Protein AF-A0A934DL96-F1 (afdb_monomer_lite)

Foldseek 3Di:
DDDDPPDPPCQPAWDWDWFDAPPADIDIDTWTWDDWDWDADPVQRKIKIKTWTAHPLGKIKIKMWIDHDPDIHIWIWIWDDPDQWIWIDGNHDIDIDGPVVVVVVVVVVVVVVVVVVVVVVVVVPDPPPDDD

Radius of gyration: 19.33 Å; chains: 1; bounding box: 68×36×45 Å

pLDDT: mean 84.77, std 19.06, range [35.88, 98.38]

Structure (mmCIF, N/CA/C/O backbone):
data_AF-A0A934DL96-F1
#
_entry.id   AF-A0A934DL96-F1
#
loop_
_atom_site.group_PDB
_atom_site.id
_atom_site.type_symbol
_atom_site.label_atom_id
_atom_site.label_alt_id
_atom_site.label_comp_id
_atom_site.label_asym_id
_atom_site.label_entity_id
_atom_site.label_seq_id
_atom_site.pdbx_PDB_ins_code
_atom_site.Cartn_x
_atom_site.Cartn_y
_atom_site.Cartn_z
_atom_site.occupancy
_atom_site.B_iso_or_equiv
_atom_site.auth_seq_id
_atom_site.auth_comp_id
_atom_site.auth_asym_id
_atom_site.auth_atom_id
_atom_site.pdbx_PDB_model_num
ATOM 1 N N . MET A 1 1 ? 8.545 20.891 -26.511 1.00 37.28 1 MET A N 1
ATOM 2 C CA . MET A 1 1 ? 7.092 21.049 -26.281 1.00 37.28 1 MET A CA 1
ATOM 3 C C . MET A 1 1 ? 6.848 20.861 -24.795 1.00 37.28 1 MET A C 1
ATOM 5 O O . MET A 1 1 ? 6.933 19.737 -24.323 1.00 37.28 1 MET A O 1
ATOM 9 N N . ASN A 1 2 ? 6.640 21.953 -24.059 1.00 35.88 2 ASN A N 1
ATOM 10 C CA . ASN A 1 2 ? 6.380 21.912 -22.620 1.00 35.88 2 ASN A CA 1
ATOM 11 C C . ASN A 1 2 ? 4.932 21.478 -22.387 1.00 35.88 2 ASN A C 1
ATOM 13 O O . ASN A 1 2 ? 4.012 22.205 -22.759 1.00 35.88 2 ASN A O 1
ATOM 17 N N . ARG A 1 3 ? 4.729 20.303 -21.785 1.00 41.69 3 ARG A N 1
ATOM 18 C CA . ARG A 1 3 ? 3.453 19.958 -21.157 1.00 41.69 3 ARG A CA 1
ATOM 19 C C . ARG A 1 3 ? 3.555 20.353 -19.691 1.00 41.69 3 ARG A C 1
ATOM 21 O O . ARG A 1 3 ? 4.280 19.731 -18.927 1.00 41.69 3 ARG A O 1
ATOM 28 N N . THR A 1 4 ? 2.867 21.428 -19.341 1.00 41.84 4 THR A N 1
ATOM 29 C CA . THR A 1 4 ? 2.544 21.803 -17.964 1.00 41.84 4 THR A CA 1
ATOM 30 C C . THR A 1 4 ? 1.864 20.610 -17.274 1.00 41.84 4 THR A C 1
ATOM 32 O O . THR A 1 4 ? 1.018 19.979 -17.918 1.00 41.84 4 THR A O 1
ATOM 35 N N . PRO A 1 5 ? 2.194 20.268 -16.014 1.00 47.09 5 PRO A N 1
ATOM 36 C CA . PRO A 1 5 ? 1.468 19.230 -15.291 1.00 47.09 5 PRO A CA 1
ATOM 37 C C . PRO A 1 5 ? -0.007 19.634 -15.183 1.00 47.09 5 PRO A C 1
ATOM 39 O O . PRO A 1 5 ? -0.344 20.748 -14.782 1.00 47.09 5 PRO A O 1
ATOM 42 N N . GLN A 1 6 ? -0.887 18.747 -15.645 1.00 49.16 6 GLN A N 1
ATOM 43 C CA . GLN A 1 6 ? -2.331 18.930 -15.579 1.00 49.16 6 GLN A CA 1
ATOM 44 C C . GLN A 1 6 ? -2.767 18.872 -14.110 1.00 49.16 6 GLN A C 1
ATOM 46 O O . GLN A 1 6 ? -2.509 17.873 -13.452 1.00 49.16 6 GLN A O 1
ATOM 51 N N . ASN A 1 7 ? -3.400 19.952 -13.634 1.00 40.81 7 ASN A N 1
ATOM 52 C CA . ASN A 1 7 ? -4.176 20.086 -12.391 1.00 40.81 7 ASN A CA 1
ATOM 53 C C . ASN A 1 7 ? -4.262 18.817 -11.515 1.00 40.81 7 ASN A C 1
ATOM 55 O O . ASN A 1 7 ? -5.157 17.989 -11.697 1.00 40.81 7 ASN A O 1
ATOM 59 N N . MET A 1 8 ? -3.365 18.718 -10.531 1.00 47.22 8 MET A N 1
ATOM 60 C CA . MET A 1 8 ? -3.338 17.698 -9.473 1.00 47.22 8 MET A CA 1
ATOM 61 C C . MET A 1 8 ? -4.272 18.070 -8.306 1.00 47.22 8 MET A C 1
ATOM 63 O O . MET A 1 8 ? -3.861 18.076 -7.158 1.00 47.22 8 MET A O 1
ATOM 67 N N . ASP A 1 9 ? -5.531 18.400 -8.601 1.00 46.50 9 ASP A N 1
ATOM 68 C CA . ASP A 1 9 ? -6.562 18.693 -7.586 1.00 46.50 9 ASP A CA 1
ATOM 69 C C . ASP A 1 9 ? -7.881 17.995 -7.939 1.00 46.50 9 ASP A C 1
ATOM 71 O O . ASP A 1 9 ? -8.977 18.556 -7.921 1.00 46.50 9 ASP A O 1
ATOM 75 N N . GLN A 1 10 ? -7.787 16.723 -8.316 1.00 55.16 10 GLN A N 1
ATOM 76 C CA . GLN A 1 10 ? -8.961 15.881 -8.506 1.00 55.16 10 GLN A CA 1
ATOM 77 C C . GLN A 1 10 ? -9.180 15.013 -7.272 1.00 55.16 10 GLN A C 1
ATOM 79 O O . GLN A 1 10 ? -9.128 13.783 -7.338 1.00 55.16 10 GLN A O 1
ATOM 84 N N . ASN A 1 11 ? -9.506 15.668 -6.153 1.00 58.09 11 ASN A N 1
ATOM 85 C CA . ASN A 1 11 ? -10.218 15.030 -5.049 1.00 58.09 11 ASN A CA 1
ATOM 86 C C . ASN A 1 11 ? -11.663 14.738 -5.500 1.00 58.09 11 ASN A C 1
ATOM 88 O O . ASN A 1 11 ? -12.637 15.367 -5.091 1.00 58.09 11 ASN A O 1
ATOM 92 N N . ILE A 1 12 ? -11.781 13.841 -6.478 1.00 71.75 12 ILE A N 1
ATOM 93 C CA . ILE A 1 12 ? -13.043 13.277 -6.936 1.00 71.75 12 ILE A CA 1
ATOM 94 C C . ILE A 1 12 ? -13.532 12.420 -5.777 1.00 71.75 12 ILE A C 1
ATOM 96 O O . ILE A 1 12 ? -12.784 11.561 -5.310 1.00 71.75 12 ILE A O 1
ATOM 100 N N . GLY A 1 13 ? -14.764 12.670 -5.331 1.00 84.38 13 GLY A N 1
ATOM 101 C CA . GLY A 1 13 ? -15.391 11.941 -4.233 1.00 84.38 13 GLY A CA 1
ATOM 102 C C . GLY A 1 13 ? -15.396 10.414 -4.414 1.00 84.38 13 GLY A C 1
ATOM 103 O O . GLY A 1 13 ? -14.932 9.894 -5.435 1.00 84.38 13 GLY A O 1
ATOM 104 N N . PRO A 1 14 ? -15.939 9.681 -3.429 1.00 93.75 14 PRO A N 1
ATOM 105 C CA . PRO A 1 14 ? -15.816 8.231 -3.370 1.00 93.75 14 PRO A CA 1
ATOM 106 C C . PRO A 1 14 ? -16.248 7.558 -4.674 1.00 93.75 14 PRO A C 1
ATOM 108 O O . PRO A 1 14 ? -17.341 7.812 -5.185 1.00 93.75 14 PRO A O 1
ATOM 111 N N . ARG A 1 15 ? -15.394 6.688 -5.211 1.00 95.69 15 ARG A N 1
ATOM 112 C CA . ARG A 1 15 ? -15.668 5.934 -6.438 1.00 95.69 15 ARG A CA 1
ATOM 113 C C . ARG A 1 15 ? -15.166 4.497 -6.328 1.00 95.69 15 ARG A C 1
ATOM 115 O O . ARG A 1 15 ? -14.238 4.257 -5.556 1.00 95.69 15 ARG A O 1
ATOM 122 N N . PRO A 1 16 ? -15.723 3.554 -7.106 1.00 97.06 16 PRO A N 1
ATOM 123 C CA . PRO A 1 16 ? -15.150 2.222 -7.230 1.00 97.06 16 PRO A CA 1
ATOM 124 C C . PRO A 1 16 ? -13.723 2.310 -7.776 1.00 97.06 16 PRO A C 1
ATOM 126 O O . PRO A 1 16 ? -13.474 2.973 -8.787 1.00 97.06 16 PRO A O 1
ATOM 129 N N . ILE A 1 17 ? -12.790 1.642 -7.110 1.00 95.88 17 ILE A N 1
ATOM 130 C CA . ILE A 1 17 ? -11.400 1.513 -7.525 1.00 95.88 17 ILE A CA 1
ATOM 131 C C . ILE A 1 17 ? -11.009 0.038 -7.512 1.00 95.88 17 ILE A C 1
ATOM 133 O O . ILE A 1 17 ? -11.513 -0.750 -6.713 1.00 95.88 17 ILE A O 1
ATOM 137 N N . SER A 1 18 ? -10.105 -0.322 -8.417 1.00 96.94 18 SER A N 1
ATOM 138 C CA . SER A 1 18 ? -9.470 -1.634 -8.461 1.00 96.94 18 SER A CA 1
ATOM 139 C C . SER A 1 18 ? -7.966 -1.426 -8.553 1.00 96.94 18 SER A C 1
ATOM 141 O O . SER A 1 18 ? -7.482 -0.791 -9.494 1.00 96.94 18 SER A O 1
ATOM 143 N N . LEU A 1 19 ? -7.240 -1.922 -7.556 1.00 97.56 19 LEU A N 1
ATOM 144 C CA . LEU A 1 19 ? -5.786 -1.923 -7.529 1.00 97.56 19 LEU A CA 1
ATOM 145 C C . LEU A 1 19 ? -5.289 -3.253 -8.105 1.00 97.56 19 LEU A C 1
ATOM 147 O O . LEU A 1 19 ? -5.587 -4.307 -7.536 1.00 97.56 19 LEU A O 1
ATOM 151 N N . PRO A 1 20 ? -4.557 -3.235 -9.232 1.00 97.19 20 PRO A N 1
ATOM 152 C CA . PRO A 1 20 ? -3.958 -4.444 -9.769 1.00 97.19 20 PRO A CA 1
ATOM 153 C C . PRO A 1 20 ? -2.852 -4.946 -8.839 1.00 97.19 20 PRO A C 1
ATOM 155 O O . PRO A 1 20 ? -2.123 -4.157 -8.239 1.00 97.19 20 PRO A O 1
ATOM 158 N N . ASN A 1 21 ? -2.706 -6.262 -8.776 1.00 97.75 21 ASN A N 1
ATOM 159 C CA . ASN A 1 21 ? -1.783 -6.932 -7.879 1.00 97.75 21 ASN A CA 1
ATOM 160 C C . ASN A 1 21 ? -1.210 -8.162 -8.579 1.00 97.75 21 ASN A C 1
ATOM 162 O O . ASN A 1 21 ? -1.962 -8.963 -9.126 1.00 97.75 21 ASN A O 1
ATOM 166 N N . ASP A 1 22 ? 0.111 -8.290 -8.596 1.00 97.88 22 ASP A N 1
ATOM 167 C CA . ASP A 1 22 ? 0.800 -9.426 -9.211 1.00 97.88 22 ASP A CA 1
ATOM 168 C C . ASP A 1 22 ? 1.094 -10.546 -8.186 1.00 97.88 22 ASP A C 1
ATOM 170 O O . ASP A 1 22 ? 1.528 -11.630 -8.567 1.00 97.88 22 ASP A O 1
ATOM 174 N N . PHE A 1 23 ? 0.824 -10.313 -6.891 1.00 95.88 23 PHE A N 1
ATOM 175 C CA . PHE A 1 23 ? 1.103 -11.242 -5.777 1.00 95.88 23 PHE A CA 1
ATOM 176 C C . PHE A 1 23 ? -0.158 -11.737 -5.053 1.00 95.88 23 PHE A C 1
ATOM 178 O O . PHE A 1 23 ? -0.087 -12.280 -3.945 1.00 95.88 23 PHE A O 1
ATOM 185 N N . GLY A 1 24 ? -1.316 -11.548 -5.674 1.00 95.69 24 GLY A N 1
ATOM 186 C CA . GLY A 1 24 ? -2.612 -11.969 -5.164 1.00 95.69 24 GLY A CA 1
ATOM 187 C C . GLY A 1 24 ? -3.744 -11.413 -5.997 1.00 95.69 24 GLY A C 1
ATOM 188 O O . GLY A 1 24 ? -3.520 -10.886 -7.089 1.00 95.69 24 GLY A O 1
ATOM 189 N N . ASP A 1 25 ? -4.957 -11.512 -5.471 1.00 97.81 25 ASP A N 1
ATOM 190 C CA . ASP A 1 25 ? -6.115 -10.943 -6.136 1.00 97.81 25 ASP A CA 1
ATOM 191 C C . ASP A 1 25 ? -6.023 -9.414 -6.201 1.00 97.81 25 ASP A C 1
ATOM 193 O O . ASP A 1 25 ? -5.395 -8.740 -5.372 1.00 97.81 25 ASP A O 1
ATOM 197 N N . ALA A 1 26 ? -6.656 -8.855 -7.233 1.00 97.56 26 ALA A N 1
ATOM 198 C CA . ALA A 1 26 ? -6.823 -7.417 -7.342 1.00 97.56 26 ALA A CA 1
ATOM 199 C C . ALA A 1 26 ? -7.706 -6.914 -6.195 1.00 97.56 26 ALA A C 1
ATOM 201 O O . ALA A 1 26 ? -8.761 -7.478 -5.903 1.00 97.56 26 ALA A O 1
ATOM 202 N N . ILE A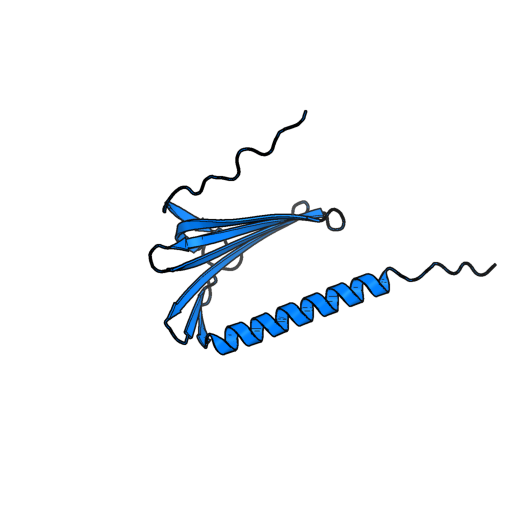 1 27 ? -7.308 -5.802 -5.589 1.00 97.62 27 ILE A N 1
ATOM 203 C CA . ILE A 1 27 ? -8.023 -5.231 -4.452 1.00 97.62 27 ILE A CA 1
ATOM 204 C C . ILE A 1 27 ? -9.072 -4.249 -4.958 1.00 97.62 27 ILE A C 1
ATOM 206 O O . ILE A 1 27 ? -8.747 -3.251 -5.603 1.00 97.62 27 ILE A O 1
ATOM 210 N N . GLY A 1 28 ? -10.340 -4.522 -4.657 1.00 96.38 28 GLY A N 1
ATOM 211 C CA . GLY A 1 28 ? -11.457 -3.627 -4.943 1.00 96.38 28 GLY A CA 1
ATOM 212 C C . GLY A 1 28 ? -11.934 -2.883 -3.696 1.00 96.38 28 GLY A C 1
ATOM 213 O O . GLY A 1 28 ? -12.137 -3.501 -2.655 1.00 96.38 28 GLY A O 1
ATOM 214 N N . LEU A 1 29 ? -12.183 -1.575 -3.807 1.00 96.00 29 LEU A N 1
ATOM 215 C CA . LEU A 1 29 ? -12.961 -0.824 -2.810 1.00 96.00 29 LEU A CA 1
ATOM 216 C C . LEU A 1 29 ? -13.707 0.348 -3.445 1.00 96.00 29 LEU A C 1
ATOM 218 O O . LEU A 1 29 ? -13.422 0.747 -4.569 1.00 96.00 29 LEU A O 1
ATOM 222 N N . THR A 1 30 ? -14.621 0.952 -2.692 1.00 97.50 30 THR A N 1
ATOM 223 C CA . THR A 1 30 ? -15.112 2.298 -2.994 1.00 97.50 30 THR A CA 1
ATOM 224 C C . THR A 1 30 ? -14.395 3.284 -2.087 1.00 97.50 30 THR A C 1
ATOM 226 O O . THR A 1 30 ? -14.468 3.162 -0.866 1.00 97.50 30 THR A O 1
ATOM 229 N N . GLY A 1 31 ? -13.693 4.257 -2.661 1.00 96.56 31 GLY A N 1
ATOM 230 C CA . GLY A 1 31 ? -12.912 5.199 -1.870 1.00 96.56 31 GLY A CA 1
ATOM 231 C C . GLY A 1 31 ? -12.521 6.460 -2.620 1.00 96.56 31 GLY A C 1
ATOM 232 O O . GLY A 1 31 ? -12.763 6.608 -3.820 1.00 96.56 31 GLY A O 1
ATOM 233 N N . THR A 1 32 ? -11.918 7.372 -1.874 1.00 97.06 32 THR A N 1
ATOM 234 C CA . THR A 1 32 ? -11.408 8.656 -2.354 1.00 97.06 32 THR A CA 1
ATOM 235 C C . THR A 1 32 ? -9.887 8.597 -2.395 1.00 97.06 32 THR A C 1
ATOM 237 O O . THR A 1 32 ? -9.276 8.027 -1.491 1.00 97.06 32 THR A O 1
ATOM 240 N N . LEU A 1 33 ? -9.268 9.161 -3.435 1.00 96.62 33 LEU A N 1
ATOM 241 C CA . LEU A 1 33 ? -7.810 9.291 -3.502 1.00 96.62 33 LEU A CA 1
ATOM 242 C C . LEU A 1 33 ? -7.351 10.292 -2.433 1.00 96.62 33 LEU A C 1
ATOM 244 O O . LEU A 1 33 ? -7.814 11.428 -2.418 1.00 96.62 33 LEU A O 1
ATOM 248 N N . VAL A 1 34 ? -6.458 9.859 -1.548 1.00 96.56 34 VAL A N 1
ATOM 249 C CA . VAL A 1 34 ? -5.912 10.665 -0.446 1.00 96.56 34 VAL A CA 1
ATOM 250 C C . VAL A 1 34 ? -4.525 11.188 -0.785 1.00 96.56 34 VAL A C 1
ATOM 252 O O . VAL A 1 34 ? -4.219 12.340 -0.496 1.00 96.56 34 VAL A O 1
ATOM 255 N N . ALA A 1 35 ? -3.694 10.345 -1.392 1.00 95.19 35 ALA A N 1
ATOM 256 C CA . ALA A 1 35 ? -2.349 10.705 -1.808 1.00 95.19 35 ALA A CA 1
ATOM 257 C C . ALA A 1 35 ? -1.976 9.958 -3.087 1.00 95.19 35 ALA A C 1
ATOM 259 O O . ALA A 1 35 ? -2.416 8.829 -3.318 1.00 95.19 35 ALA A O 1
ATOM 260 N N . GLU A 1 36 ? -1.154 10.600 -3.902 1.00 96.62 36 GLU A N 1
ATOM 261 C CA . GLU A 1 36 ? -0.492 10.007 -5.053 1.00 96.62 36 GLU A CA 1
ATOM 262 C C . GLU A 1 36 ? 0.943 10.516 -5.057 1.00 96.62 36 GLU A C 1
ATOM 264 O O . GLU A 1 36 ? 1.161 11.719 -4.903 1.00 96.62 36 GLU A O 1
ATOM 269 N N . ASP A 1 37 ? 1.897 9.607 -5.221 1.00 96.12 37 ASP A N 1
ATOM 270 C CA . ASP A 1 37 ? 3.295 9.960 -5.424 1.00 96.12 37 ASP A CA 1
ATOM 271 C C . ASP A 1 37 ? 3.836 9.277 -6.676 1.00 96.12 37 ASP A C 1
ATOM 273 O O . ASP A 1 37 ? 3.450 8.156 -7.023 1.00 96.12 37 ASP A O 1
ATOM 277 N N . ILE A 1 38 ? 4.692 9.993 -7.399 1.00 95.75 38 ILE A N 1
ATOM 278 C CA . ILE A 1 38 ? 5.322 9.502 -8.619 1.00 95.75 38 ILE A CA 1
ATOM 279 C C . ILE A 1 38 ? 6.796 9.857 -8.552 1.00 95.75 38 ILE A C 1
ATOM 281 O O . ILE A 1 38 ? 7.177 11.025 -8.646 1.00 95.75 38 ILE A O 1
ATOM 285 N N . HIS A 1 39 ? 7.627 8.828 -8.472 1.00 93.25 39 HIS A N 1
ATOM 286 C CA . HIS A 1 39 ? 9.066 8.964 -8.365 1.00 93.25 39 HIS A CA 1
ATOM 287 C C . HIS A 1 39 ? 9.763 8.286 -9.544 1.00 93.25 39 HIS A C 1
ATOM 289 O O . HIS A 1 39 ? 9.432 7.162 -9.913 1.00 93.25 39 HIS A O 1
ATOM 295 N N . PHE A 1 40 ? 10.763 8.950 -10.125 1.00 93.81 40 PHE A N 1
ATOM 296 C CA . PHE A 1 40 ? 11.630 8.357 -11.140 1.00 93.81 40 PHE A CA 1
ATOM 297 C C . PHE A 1 40 ? 13.093 8.468 -10.724 1.00 93.81 40 PHE A C 1
ATOM 299 O O . PHE A 1 40 ? 13.611 9.571 -10.543 1.00 93.81 40 PHE A O 1
ATOM 306 N N . SER A 1 41 ? 13.776 7.327 -10.652 1.00 92.50 41 SER A N 1
ATOM 307 C CA . SER A 1 41 ? 15.216 7.273 -10.426 1.00 92.50 41 SER A CA 1
ATOM 308 C C . SER A 1 41 ? 15.961 7.242 -11.756 1.00 92.50 41 SER A C 1
ATOM 310 O O . SER A 1 41 ? 15.890 6.269 -12.506 1.00 92.50 41 SER A O 1
ATOM 312 N N . THR A 1 42 ? 16.740 8.287 -12.037 1.00 89.38 42 THR A N 1
ATOM 313 C CA . THR A 1 42 ? 17.614 8.336 -13.222 1.00 89.38 42 THR A CA 1
ATOM 314 C C . THR A 1 42 ? 18.776 7.347 -13.139 1.00 89.38 42 THR A C 1
ATOM 316 O O . THR A 1 42 ? 19.291 6.937 -14.174 1.00 89.38 42 THR A O 1
ATOM 319 N N . ALA A 1 43 ? 19.175 6.944 -11.928 1.00 90.25 43 ALA A N 1
ATOM 320 C CA . ALA A 1 43 ? 20.264 5.998 -11.709 1.00 90.25 43 ALA A CA 1
ATOM 321 C C . ALA A 1 43 ? 19.861 4.555 -12.047 1.00 90.25 43 ALA A C 1
ATOM 323 O O . ALA A 1 43 ? 20.659 3.808 -12.606 1.00 90.25 43 ALA A O 1
ATOM 324 N N . THR A 1 44 ? 18.626 4.160 -11.719 1.00 87.19 44 THR A N 1
ATOM 325 C CA . THR A 1 44 ? 18.134 2.785 -11.924 1.00 87.19 44 THR A CA 1
ATOM 326 C C . THR A 1 44 ? 17.138 2.660 -13.078 1.00 87.19 44 THR A C 1
ATOM 328 O O . THR A 1 44 ? 16.788 1.548 -13.473 1.00 87.19 44 THR A O 1
ATOM 331 N N . GLY A 1 45 ? 16.653 3.784 -13.614 1.00 91.69 45 GLY A N 1
ATOM 332 C CA . GLY A 1 45 ? 15.569 3.817 -14.595 1.00 91.69 45 GLY A CA 1
ATOM 333 C C . GLY A 1 45 ? 14.214 3.388 -14.025 1.00 91.69 45 GLY A C 1
ATOM 334 O O . GLY A 1 45 ? 13.302 3.098 -14.798 1.00 91.69 45 GLY A O 1
ATOM 335 N N . LEU A 1 46 ? 14.085 3.307 -12.695 1.00 94.56 46 LEU A N 1
ATOM 336 C CA . LEU A 1 46 ? 12.872 2.847 -12.028 1.00 94.56 46 LEU A CA 1
ATOM 337 C C . LEU A 1 46 ? 11.856 3.984 -11.926 1.00 94.56 46 LEU A C 1
ATOM 339 O O . LEU A 1 46 ? 12.136 5.016 -11.316 1.00 94.56 46 LEU A O 1
ATOM 343 N N . LEU A 1 47 ? 10.675 3.765 -12.497 1.00 96.06 47 LEU A N 1
ATOM 344 C CA . LEU A 1 47 ? 9.487 4.577 -12.277 1.00 96.06 47 LEU A CA 1
ATOM 345 C C . LEU A 1 47 ? 8.601 3.893 -11.237 1.00 96.06 47 LEU A C 1
ATOM 347 O O . LEU A 1 47 ? 8.140 2.772 -11.460 1.00 96.06 47 LEU A O 1
ATOM 351 N N . THR A 1 48 ? 8.321 4.600 -10.154 1.00 96.62 48 THR A N 1
ATOM 352 C CA . THR A 1 48 ? 7.407 4.179 -9.098 1.00 96.62 48 THR A CA 1
ATOM 353 C C . THR A 1 48 ? 6.190 5.097 -9.091 1.00 96.62 48 THR A C 1
ATOM 355 O O . THR A 1 48 ? 6.329 6.318 -9.141 1.00 96.62 48 THR A O 1
ATOM 358 N N . VAL A 1 49 ? 4.993 4.514 -9.061 1.00 97.44 49 VAL A N 1
ATOM 359 C CA . VAL A 1 49 ? 3.721 5.226 -8.891 1.00 97.44 49 VAL A CA 1
ATOM 360 C C . VAL A 1 49 ? 2.991 4.619 -7.710 1.00 97.44 49 VAL A C 1
ATOM 362 O O . VAL A 1 49 ? 2.696 3.424 -7.715 1.00 97.44 49 VAL A O 1
ATOM 365 N N . GLU A 1 50 ? 2.653 5.453 -6.741 1.00 97.88 50 GLU A N 1
ATOM 366 C CA . GLU A 1 50 ? 2.009 5.070 -5.493 1.00 97.88 50 GLU A CA 1
ATOM 367 C C . GLU A 1 50 ? 0.688 5.802 -5.348 1.00 97.88 50 GLU A C 1
ATOM 369 O O . GLU A 1 50 ? 0.585 6.992 -5.642 1.00 97.88 50 GLU A O 1
ATOM 374 N N . LYS A 1 51 ? -0.345 5.093 -4.900 1.00 97.75 51 LYS A N 1
ATOM 375 C CA . LYS A 1 51 ? -1.665 5.674 -4.664 1.00 97.75 51 LYS A CA 1
ATOM 376 C C . LYS A 1 51 ? -2.235 5.168 -3.361 1.00 97.75 51 LYS A C 1
ATOM 378 O O . LYS A 1 51 ? -2.266 3.964 -3.116 1.00 97.75 51 LYS A O 1
ATOM 383 N N . LEU A 1 52 ? -2.751 6.098 -2.572 1.00 97.69 52 LEU A N 1
ATOM 384 C CA . LEU A 1 52 ? -3.421 5.841 -1.312 1.00 97.69 52 LEU A CA 1
ATOM 385 C C . LEU A 1 52 ? -4.884 6.250 -1.431 1.00 97.69 52 LEU A C 1
ATOM 387 O O . LEU A 1 52 ? -5.192 7.396 -1.760 1.00 97.69 52 LEU A O 1
ATOM 391 N N . TYR A 1 53 ? -5.787 5.333 -1.121 1.00 97.81 53 TYR A N 1
ATOM 392 C CA . TYR A 1 53 ? -7.223 5.563 -1.091 1.00 97.81 53 TYR A CA 1
ATOM 393 C C . TYR A 1 53 ? -7.759 5.349 0.317 1.00 97.81 53 TYR A C 1
ATOM 395 O O . TYR A 1 53 ? -7.245 4.516 1.063 1.00 97.81 53 TYR A O 1
ATOM 403 N N . ARG A 1 54 ? -8.828 6.066 0.662 1.00 97.50 54 ARG A N 1
ATOM 404 C CA . ARG A 1 54 ? -9.574 5.846 1.903 1.00 97.50 54 ARG A CA 1
ATOM 405 C C . ARG A 1 54 ? -11.048 5.608 1.606 1.00 97.50 54 ARG A C 1
ATOM 407 O O . ARG A 1 54 ? -11.646 6.358 0.829 1.00 97.50 54 ARG A O 1
ATOM 414 N N . SER A 1 55 ? -11.613 4.555 2.189 1.00 97.00 55 SER A N 1
ATOM 415 C CA . SER A 1 55 ? -13.042 4.248 2.098 1.00 97.00 55 SER A CA 1
ATOM 416 C C . SER A 1 55 ? -13.856 5.074 3.100 1.00 97.00 55 SER A C 1
ATOM 418 O O . SER A 1 55 ? -13.300 5.712 3.997 1.00 97.00 55 SER A O 1
ATOM 420 N N . ALA A 1 56 ? -15.184 5.066 2.960 1.00 94.94 56 ALA A N 1
ATOM 421 C CA . ALA A 1 56 ? -16.077 5.747 3.900 1.00 94.94 56 ALA A CA 1
ATOM 422 C C . ALA A 1 56 ? -16.037 5.117 5.305 1.00 94.94 56 ALA A C 1
ATOM 424 O O . ALA A 1 56 ? -16.216 5.811 6.301 1.00 94.94 56 ALA A O 1
ATOM 425 N N . GLU A 1 57 ? -15.753 3.817 5.377 1.00 93.25 57 GLU A N 1
ATOM 426 C CA . GLU A 1 57 ? -15.597 3.041 6.609 1.00 93.25 57 GLU A CA 1
ATOM 427 C C . GLU A 1 57 ? -14.217 3.235 7.258 1.00 93.25 57 GLU A C 1
ATOM 429 O O . GLU A 1 57 ? -13.935 2.639 8.290 1.00 93.25 57 GLU A O 1
ATOM 434 N N . GLY A 1 58 ? -13.345 4.054 6.663 1.00 94.12 58 GLY A N 1
ATOM 435 C CA . GLY A 1 58 ? -12.020 4.353 7.199 1.00 94.12 58 GLY A CA 1
ATOM 436 C C . GLY A 1 58 ? -10.908 3.420 6.722 1.00 94.12 58 GLY A C 1
ATOM 437 O O . GLY A 1 58 ? -9.745 3.735 6.985 1.00 94.12 58 GLY A O 1
ATOM 438 N N . LYS A 1 59 ? -11.222 2.361 5.956 1.00 96.81 59 LYS A N 1
ATOM 439 C CA . LYS A 1 59 ? -10.213 1.449 5.395 1.00 96.81 59 LYS A CA 1
ATOM 440 C C . LYS A 1 59 ? -9.253 2.201 4.493 1.00 96.81 59 LYS A C 1
ATOM 442 O O . LYS A 1 59 ? -9.659 3.085 3.733 1.00 96.81 59 LYS A O 1
ATOM 447 N N . VAL A 1 60 ? -7.988 1.815 4.546 1.00 97.06 60 VAL A N 1
ATOM 448 C CA . VAL A 1 60 ? -6.935 2.383 3.712 1.00 97.06 60 VAL A CA 1
ATOM 449 C C . VAL A 1 60 ? -6.531 1.353 2.682 1.00 97.06 60 VAL A C 1
ATOM 451 O O . VAL A 1 60 ? -6.235 0.219 3.030 1.00 97.06 60 VAL A O 1
ATOM 454 N N . ALA A 1 61 ? -6.496 1.745 1.417 1.00 98.00 61 ALA A N 1
ATOM 455 C CA . ALA A 1 61 ? -5.986 0.899 0.355 1.00 98.00 61 ALA A CA 1
ATOM 456 C C . ALA A 1 61 ? -4.801 1.571 -0.314 1.00 98.00 61 ALA A C 1
ATOM 458 O O . ALA A 1 61 ? -4.865 2.747 -0.673 1.00 98.00 61 ALA A O 1
ATOM 459 N N . TYR A 1 62 ? -3.731 0.817 -0.488 1.00 97.88 62 TYR A N 1
ATOM 460 C CA . TYR A 1 62 ? -2.482 1.304 -1.035 1.00 97.88 62 TYR A CA 1
ATOM 461 C C . TYR A 1 62 ? -2.077 0.441 -2.223 1.00 97.88 62 TYR A C 1
ATOM 463 O O . TYR A 1 62 ? -2.117 -0.787 -2.155 1.00 97.88 62 TYR A O 1
ATOM 471 N N . GLY A 1 63 ? -1.724 1.089 -3.327 1.00 97.75 63 GLY A N 1
ATOM 472 C CA . GLY A 1 63 ? -1.252 0.431 -4.535 1.00 97.75 63 GLY A CA 1
ATOM 473 C C . GLY A 1 63 ? 0.055 1.048 -4.995 1.00 97.75 63 GLY A C 1
ATOM 474 O O . GLY A 1 63 ? 0.169 2.272 -5.044 1.00 97.75 63 GLY A O 1
ATOM 475 N N . ILE A 1 64 ? 1.004 0.199 -5.375 1.00 97.94 64 ILE A N 1
ATOM 476 C CA . ILE A 1 64 ? 2.299 0.602 -5.916 1.00 97.94 64 ILE A CA 1
ATOM 477 C C . ILE A 1 64 ? 2.556 -0.116 -7.235 1.00 97.94 64 ILE A C 1
ATOM 479 O O . ILE A 1 64 ? 2.314 -1.318 -7.378 1.00 97.94 64 ILE A O 1
ATOM 483 N N . ILE A 1 65 ? 3.043 0.640 -8.212 1.00 97.50 65 ILE A N 1
ATOM 484 C CA . ILE A 1 65 ? 3.525 0.131 -9.489 1.00 97.50 65 ILE A CA 1
ATOM 485 C C . ILE A 1 65 ? 4.983 0.538 -9.620 1.00 97.50 65 ILE A C 1
ATOM 487 O O . ILE A 1 65 ? 5.280 1.728 -9.614 1.00 97.50 65 ILE A O 1
ATOM 491 N N . ALA A 1 66 ? 5.864 -0.439 -9.786 1.00 96.69 66 ALA A N 1
ATOM 492 C CA . ALA A 1 66 ? 7.283 -0.237 -10.030 1.00 96.69 66 ALA A CA 1
ATOM 493 C C . ALA A 1 66 ? 7.622 -0.769 -11.428 1.00 96.69 66 ALA A C 1
ATOM 495 O O . ALA A 1 66 ? 7.318 -1.919 -11.747 1.00 96.69 66 ALA A O 1
ATOM 496 N N . ALA A 1 67 ? 8.210 0.058 -12.290 1.00 96.44 67 ALA A N 1
ATOM 497 C CA . ALA A 1 67 ? 8.508 -0.306 -13.673 1.00 96.44 67 ALA A CA 1
ATOM 498 C C . ALA A 1 67 ? 9.909 0.144 -14.100 1.00 96.44 67 ALA A C 1
ATOM 500 O O . ALA A 1 67 ? 10.301 1.282 -13.854 1.00 96.44 67 ALA A O 1
ATOM 501 N N . SER A 1 68 ? 10.648 -0.738 -14.774 1.00 94.88 68 SER A N 1
ATOM 502 C CA . SER A 1 68 ? 11.953 -0.441 -15.376 1.00 94.88 68 SER A CA 1
ATOM 503 C C . SER A 1 68 ? 12.142 -1.275 -16.643 1.00 94.88 68 SER A C 1
ATOM 505 O O . SER A 1 68 ? 12.057 -2.505 -16.605 1.00 94.88 68 SER A O 1
ATOM 507 N N . GLY A 1 69 ? 12.377 -0.606 -17.776 1.00 91.06 69 GLY A N 1
ATOM 508 C CA . GLY A 1 69 ? 12.435 -1.252 -19.089 1.00 91.06 69 GLY A CA 1
ATOM 509 C C . GLY A 1 69 ? 11.160 -2.049 -19.383 1.00 91.06 69 GLY A C 1
ATOM 510 O O . GLY A 1 69 ? 10.060 -1.501 -19.329 1.00 91.06 69 GLY A O 1
ATOM 511 N N . ASP A 1 70 ? 11.322 -3.346 -19.647 1.00 89.94 70 ASP A N 1
ATOM 512 C CA . ASP A 1 70 ? 10.214 -4.280 -19.889 1.00 89.94 70 ASP A CA 1
ATOM 513 C C . ASP A 1 70 ? 9.656 -4.917 -18.600 1.00 89.94 70 ASP A C 1
ATOM 515 O O . ASP A 1 70 ? 8.661 -5.642 -18.643 1.00 89.94 70 ASP A O 1
ATOM 519 N N . SER A 1 71 ? 10.278 -4.661 -17.443 1.00 93.00 71 SER A N 1
ATOM 520 C CA . SER A 1 71 ? 9.812 -5.164 -16.150 1.00 93.00 71 SER A CA 1
ATOM 521 C C . SER A 1 71 ? 8.772 -4.225 -15.547 1.00 93.00 71 SER A C 1
ATOM 523 O O . SER A 1 71 ? 8.972 -3.009 -15.481 1.00 93.00 71 SER A O 1
ATOM 525 N N . ARG A 1 72 ? 7.666 -4.796 -15.065 1.00 95.69 72 ARG A N 1
ATOM 526 C CA . ARG A 1 72 ? 6.644 -4.087 -14.296 1.00 95.69 72 ARG A CA 1
ATOM 527 C C . ARG A 1 72 ? 6.121 -4.988 -13.192 1.00 95.69 72 ARG A C 1
ATOM 529 O O . ARG A 1 72 ? 5.651 -6.085 -13.472 1.00 95.69 72 ARG A O 1
ATOM 536 N N . GLU A 1 73 ? 6.132 -4.469 -11.978 1.00 97.38 73 GLU A N 1
ATOM 537 C CA . GLU A 1 73 ? 5.606 -5.110 -10.783 1.00 97.38 73 GLU A CA 1
ATOM 538 C C . GLU A 1 73 ? 4.496 -4.246 -10.178 1.00 97.38 73 GLU A C 1
ATOM 540 O O . GLU A 1 73 ? 4.611 -3.018 -10.123 1.00 97.38 73 GLU A O 1
ATOM 545 N N . ARG A 1 74 ? 3.403 -4.876 -9.746 1.00 97.94 74 ARG A N 1
ATOM 546 C CA . ARG A 1 74 ? 2.260 -4.216 -9.110 1.00 97.94 74 ARG A CA 1
ATOM 547 C C . ARG A 1 74 ? 1.930 -4.914 -7.804 1.00 97.94 74 ARG A C 1
ATOM 549 O O . ARG A 1 74 ? 1.772 -6.133 -7.774 1.00 97.94 74 ARG A O 1
ATOM 556 N N . ARG A 1 75 ? 1.784 -4.141 -6.734 1.00 98.31 75 ARG A N 1
ATOM 557 C CA . ARG A 1 75 ? 1.355 -4.638 -5.423 1.00 98.31 75 ARG A CA 1
ATOM 558 C C . ARG A 1 75 ? 0.194 -3.805 -4.922 1.00 98.31 75 ARG A C 1
ATOM 560 O O . ARG A 1 75 ? 0.148 -2.596 -5.155 1.00 98.31 75 ARG A O 1
ATOM 567 N N . ALA A 1 76 ? -0.713 -4.456 -4.209 1.00 98.38 76 ALA A N 1
ATOM 568 C CA . ALA A 1 76 ? -1.834 -3.804 -3.561 1.00 98.38 76 ALA A CA 1
ATOM 569 C C . ALA A 1 76 ? -2.012 -4.341 -2.142 1.00 98.38 76 ALA A C 1
ATOM 571 O O . ALA A 1 76 ? -1.786 -5.526 -1.894 1.00 98.38 76 ALA A O 1
ATOM 572 N N . TYR A 1 77 ? -2.438 -3.459 -1.242 1.00 97.50 77 TYR A N 1
ATOM 573 C CA . TYR A 1 77 ? -2.703 -3.770 0.157 1.00 97.50 77 TYR A CA 1
ATOM 574 C C . TYR A 1 77 ? -3.950 -3.035 0.657 1.00 97.50 77 TYR A C 1
ATOM 576 O O . TYR A 1 77 ? -4.211 -1.905 0.234 1.00 97.50 77 TYR A O 1
ATOM 584 N N . VAL A 1 78 ? -4.691 -3.642 1.583 1.00 97.75 78 VAL A N 1
ATOM 585 C CA . VAL A 1 78 ? -5.729 -2.984 2.392 1.00 97.75 78 VAL A CA 1
ATOM 586 C C . VAL A 1 78 ? -5.365 -3.098 3.857 1.00 97.75 78 VAL A C 1
ATOM 588 O O . VAL A 1 78 ? -4.982 -4.168 4.316 1.00 97.75 78 VAL A O 1
ATOM 591 N N . LEU A 1 79 ? -5.523 -1.997 4.580 1.00 96.12 79 LEU A N 1
ATOM 592 C CA . LEU A 1 79 ? -5.459 -1.937 6.029 1.00 96.12 79 LEU A CA 1
ATOM 593 C C . LEU A 1 79 ? -6.842 -1.574 6.568 1.00 96.12 79 LEU A C 1
ATOM 595 O O . LEU A 1 79 ? -7.460 -0.597 6.129 1.00 96.12 79 LEU A O 1
ATOM 599 N N . ASP A 1 80 ? -7.308 -2.366 7.523 1.00 96.38 80 ASP A N 1
ATOM 600 C CA . ASP A 1 80 ? -8.579 -2.189 8.213 1.00 96.38 80 ASP A CA 1
ATOM 601 C C . ASP A 1 80 ? -8.326 -2.145 9.724 1.00 96.38 80 ASP A C 1
ATOM 603 O O . ASP A 1 80 ? -7.951 -3.147 10.332 1.00 96.38 80 ASP A O 1
ATOM 607 N N . GLU A 1 81 ? -8.455 -0.961 10.319 1.00 93.75 81 GLU A N 1
ATOM 608 C CA . GLU A 1 81 ? -8.208 -0.742 11.744 1.00 93.75 81 GLU A CA 1
ATOM 609 C C . GLU A 1 81 ? -9.419 -1.204 12.563 1.00 93.75 81 GLU A C 1
ATOM 611 O O . GLU A 1 81 ? -10.545 -0.762 12.341 1.00 93.75 81 GLU A O 1
ATOM 616 N N . GLN A 1 82 ? -9.183 -2.095 13.522 1.00 94.06 82 GLN A N 1
ATOM 617 C CA . GLN A 1 82 ? -10.197 -2.735 14.364 1.00 94.06 82 GLN A CA 1
ATOM 618 C C . GLN A 1 82 ? -9.968 -2.379 15.843 1.00 94.06 82 GLN A C 1
ATOM 620 O O . GLN A 1 82 ? -10.042 -3.218 16.741 1.00 94.06 82 GLN A O 1
ATOM 625 N N . GLY A 1 83 ? -9.665 -1.106 16.110 1.00 92.00 83 GLY A N 1
ATOM 626 C CA . GLY A 1 83 ? -9.343 -0.610 17.447 1.00 92.00 83 GLY A CA 1
ATOM 627 C C . GLY A 1 83 ? -7.885 -0.874 17.813 1.00 92.00 83 GLY A C 1
ATOM 628 O O . GLY A 1 83 ? -7.012 -0.101 17.441 1.00 92.00 83 GLY A O 1
ATOM 629 N N . GLU A 1 84 ? -7.613 -1.941 18.566 1.00 95.38 84 GLU A N 1
ATOM 630 C CA . GLU A 1 84 ? -6.245 -2.261 19.016 1.00 95.38 84 GLU A CA 1
ATOM 631 C C . GLU A 1 84 ? -5.468 -3.138 18.028 1.00 95.38 84 GLU A C 1
ATOM 633 O O . GLU A 1 84 ? -4.247 -3.273 18.146 1.00 95.38 84 GLU A O 1
ATOM 638 N N . THR A 1 85 ? -6.154 -3.716 17.041 1.00 96.62 85 THR A N 1
ATOM 639 C CA . THR A 1 85 ? -5.547 -4.504 15.968 1.00 96.62 85 THR A CA 1
ATOM 640 C C . THR A 1 85 ? -5.791 -3.857 14.612 1.00 96.62 85 THR A C 1
ATOM 642 O O . THR A 1 85 ? -6.699 -3.046 14.423 1.00 96.62 85 THR A O 1
ATOM 645 N N . VAL A 1 86 ? -4.947 -4.210 13.653 1.00 95.50 86 VAL A N 1
ATOM 646 C CA . VAL A 1 86 ? -5.119 -3.887 12.243 1.00 95.50 86 VAL A CA 1
ATOM 647 C C . VAL A 1 86 ? -5.113 -5.183 11.451 1.00 95.50 86 VAL A C 1
ATOM 649 O O . VAL A 1 86 ? -4.293 -6.072 11.685 1.00 95.50 86 VAL A O 1
ATOM 652 N N . LEU A 1 87 ? -6.037 -5.282 10.506 1.00 96.88 87 LEU A N 1
ATOM 653 C CA . LEU A 1 87 ? -6.086 -6.358 9.537 1.00 96.88 87 LEU A CA 1
ATOM 654 C C . LEU A 1 87 ? -5.461 -5.861 8.232 1.00 96.88 87 LEU A C 1
ATOM 656 O O . LEU A 1 87 ? -5.960 -4.923 7.609 1.00 96.88 87 LEU A O 1
ATOM 660 N N . ALA A 1 88 ? -4.346 -6.474 7.850 1.00 95.75 88 ALA A N 1
ATOM 661 C CA . ALA A 1 88 ? -3.606 -6.190 6.633 1.00 95.75 88 ALA A CA 1
ATOM 662 C C . ALA A 1 88 ? -3.831 -7.304 5.608 1.00 95.75 88 ALA A C 1
ATOM 664 O O . ALA A 1 88 ? -3.546 -8.469 5.877 1.00 95.75 88 ALA A O 1
ATOM 665 N N . ASP A 1 89 ? -4.318 -6.949 4.426 1.00 96.81 89 ASP A N 1
ATOM 666 C CA . ASP A 1 89 ? -4.653 -7.884 3.355 1.00 96.81 89 ASP A CA 1
ATOM 667 C C . ASP A 1 89 ? -3.899 -7.522 2.072 1.00 96.81 89 ASP A C 1
ATOM 669 O O . ASP A 1 89 ? -3.866 -6.353 1.686 1.00 96.81 89 ASP A O 1
ATOM 673 N N . ASN A 1 90 ? -3.278 -8.506 1.416 1.00 96.81 90 ASN A N 1
ATOM 674 C CA . ASN A 1 90 ? -2.561 -8.314 0.150 1.00 96.81 90 ASN A CA 1
ATOM 675 C C . ASN A 1 90 ? -3.213 -9.028 -1.048 1.00 96.81 90 ASN A C 1
ATOM 677 O O . ASN A 1 90 ? -2.531 -9.303 -2.034 1.00 96.81 90 ASN A O 1
ATOM 681 N N . GLY A 1 91 ? -4.484 -9.409 -0.951 1.00 96.56 91 GLY A N 1
ATOM 682 C CA . GLY A 1 91 ? -5.231 -10.170 -1.953 1.00 96.56 91 GLY A CA 1
ATOM 683 C C 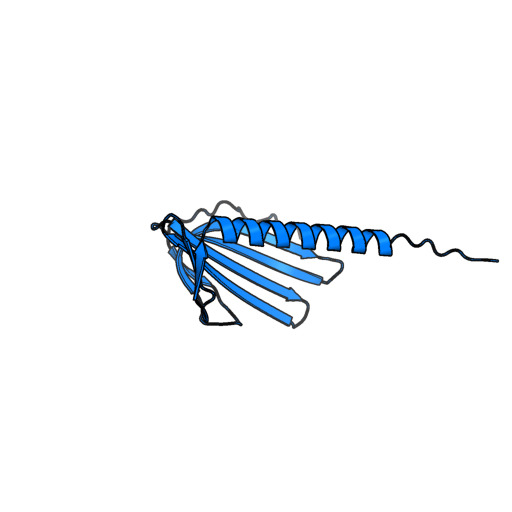. GLY A 1 91 ? -4.944 -11.676 -1.980 1.00 96.56 91 GLY A C 1
ATOM 684 O O . GLY A 1 91 ? -5.606 -12.393 -2.719 1.00 96.56 91 GLY A O 1
ATOM 685 N N . SER A 1 92 ? -3.973 -12.171 -1.210 1.00 97.38 92 SER A N 1
ATOM 686 C CA . SER A 1 92 ? -3.688 -13.613 -1.056 1.00 97.38 92 SER A CA 1
ATOM 687 C C . SER A 1 92 ? -3.726 -14.053 0.401 1.00 97.38 92 SER A C 1
ATOM 689 O O . SER A 1 92 ? -4.149 -15.163 0.719 1.00 97.38 92 SER A O 1
ATOM 691 N N . TYR A 1 93 ? -3.229 -13.189 1.279 1.00 96.25 93 TYR A N 1
ATOM 692 C CA . TYR A 1 93 ? -3.076 -13.441 2.696 1.00 96.25 93 TYR A CA 1
ATOM 693 C C . TYR A 1 93 ? -3.608 -12.259 3.480 1.00 96.25 93 TYR A C 1
ATOM 695 O O . TYR A 1 93 ? -3.459 -11.100 3.082 1.00 96.25 93 TYR A O 1
ATOM 703 N N . THR A 1 94 ? -4.142 -12.590 4.643 1.00 96.19 94 THR A N 1
ATOM 704 C CA . 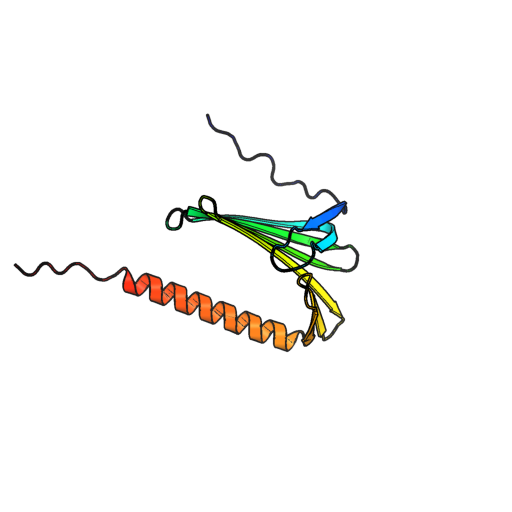THR A 1 94 ? -4.615 -11.633 5.623 1.00 96.19 94 THR A CA 1
ATOM 705 C C . THR A 1 94 ? -3.829 -11.854 6.908 1.00 96.19 94 THR A C 1
ATOM 707 O O . THR A 1 94 ? -3.741 -12.981 7.400 1.00 96.19 94 THR A O 1
ATOM 710 N N . VAL A 1 95 ? -3.240 -10.790 7.440 1.00 95.06 95 VAL A N 1
ATOM 711 C CA . VAL A 1 95 ? -2.524 -10.792 8.715 1.00 95.06 95 VAL A CA 1
ATOM 712 C C . VAL A 1 95 ? -3.238 -9.838 9.652 1.00 95.06 95 VAL A C 1
ATOM 714 O O . VAL A 1 95 ? -3.423 -8.669 9.328 1.00 95.06 95 VAL A O 1
ATOM 717 N N . GLU A 1 96 ? -3.622 -10.335 10.818 1.00 96.62 96 GLU A N 1
ATOM 718 C CA . GLU A 1 96 ? -4.074 -9.499 11.921 1.00 96.62 96 GLU A CA 1
ATOM 719 C C . GLU A 1 96 ? -2.918 -9.317 12.900 1.00 96.62 96 GLU A C 1
ATOM 721 O O . GLU A 1 96 ? -2.260 -10.290 13.279 1.00 96.62 96 GLU A O 1
ATOM 726 N N . LEU A 1 97 ? -2.655 -8.074 13.296 1.00 95.31 97 LEU A N 1
ATOM 727 C CA . LEU A 1 97 ? -1.614 -7.756 14.264 1.00 95.31 97 LEU A CA 1
ATOM 728 C C . LEU A 1 97 ? -2.019 -6.577 15.155 1.00 95.31 97 LEU A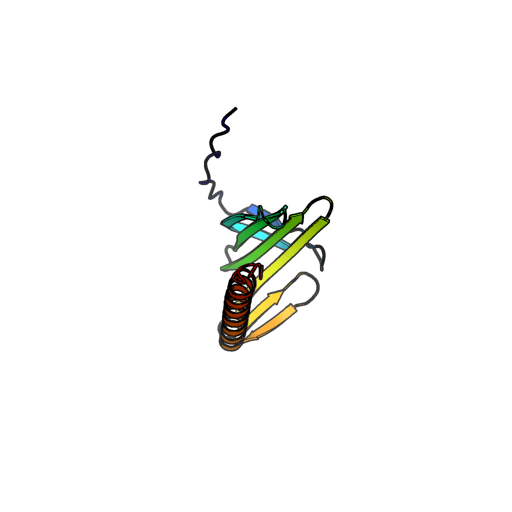 C 1
ATOM 730 O O . LEU A 1 97 ? -2.765 -5.703 14.704 1.00 95.31 97 LEU A O 1
ATOM 734 N N . PRO A 1 98 ? -1.529 -6.515 16.406 1.00 96.69 98 PRO A N 1
ATOM 735 C CA . PRO A 1 98 ? -1.674 -5.329 17.237 1.00 96.69 98 PRO A CA 1
ATOM 736 C C . PRO A 1 98 ? -1.097 -4.090 16.545 1.00 96.69 98 PRO A C 1
ATOM 738 O O . PRO A 1 98 ? -0.035 -4.142 15.923 1.00 96.69 98 PRO A O 1
ATOM 741 N N . VAL A 1 99 ? -1.774 -2.951 16.689 1.00 92.38 99 VAL A N 1
ATOM 742 C CA . VAL A 1 99 ? -1.350 -1.675 16.088 1.00 92.38 99 VAL A CA 1
ATOM 743 C C . VAL A 1 99 ? 0.046 -1.262 16.574 1.00 92.38 99 VAL A C 1
ATOM 745 O O . VAL A 1 99 ? 0.851 -0.755 15.794 1.00 92.38 99 VAL A O 1
ATOM 748 N N . ASN A 1 100 ? 0.368 -1.536 17.842 1.00 92.88 100 ASN A N 1
ATOM 749 C CA . ASN A 1 100 ? 1.691 -1.258 18.407 1.00 92.88 100 ASN A CA 1
ATOM 750 C C . ASN A 1 100 ? 2.794 -2.069 17.715 1.00 92.88 100 ASN A C 1
ATOM 752 O O . ASN A 1 100 ? 3.803 -1.494 17.310 1.00 92.88 100 ASN A O 1
ATOM 756 N N . ASP A 1 101 ? 2.572 -3.368 17.511 1.00 93.50 101 ASP A N 1
ATOM 757 C CA . ASP A 1 101 ? 3.523 -4.254 16.836 1.00 93.50 101 ASP A CA 1
ATOM 758 C C . ASP A 1 101 ? 3.726 -3.815 15.380 1.00 93.50 101 ASP A C 1
ATOM 760 O O . ASP A 1 101 ? 4.851 -3.797 14.882 1.00 93.50 101 ASP A O 1
ATOM 764 N N . MET A 1 102 ? 2.657 -3.387 14.696 1.00 91.12 102 MET A N 1
ATOM 765 C CA . MET A 1 102 ? 2.759 -2.824 13.346 1.00 91.12 102 MET A CA 1
ATOM 766 C C . MET A 1 102 ? 3.671 -1.590 13.322 1.00 91.12 102 MET A C 1
ATOM 768 O O . MET A 1 102 ? 4.542 -1.489 12.455 1.00 91.12 102 MET A O 1
ATOM 772 N N . PHE A 1 103 ? 3.484 -0.650 14.253 1.00 89.88 103 PHE A N 1
ATOM 773 C CA . PHE A 1 103 ? 4.319 0.548 14.325 1.00 89.88 103 PHE A CA 1
ATOM 774 C C . PHE A 1 103 ? 5.775 0.224 14.649 1.00 89.88 103 PHE A C 1
ATOM 776 O O . PHE A 1 103 ? 6.668 0.826 14.053 1.00 89.88 103 PHE A O 1
ATOM 783 N N . GLU A 1 104 ? 6.025 -0.730 15.545 1.00 92.56 104 GLU A N 1
ATOM 784 C CA . GLU A 1 104 ? 7.377 -1.179 15.871 1.00 92.56 104 GLU A CA 1
ATOM 785 C C . GLU A 1 104 ? 8.066 -1.7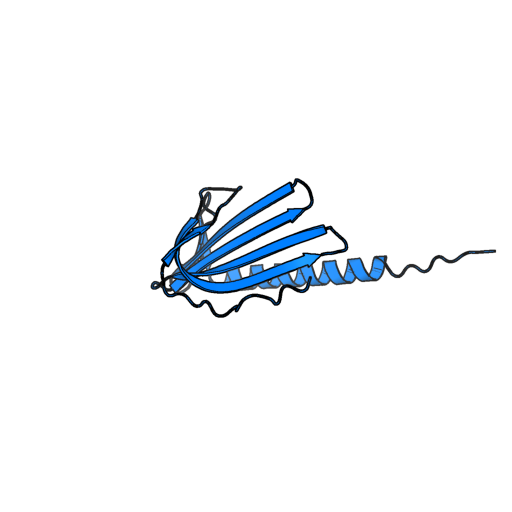98 14.648 1.00 92.56 104 GLU A C 1
ATOM 787 O O . GLU A 1 104 ? 9.161 -1.375 14.273 1.00 92.56 104 GLU A O 1
ATOM 792 N N . LEU A 1 105 ? 7.392 -2.721 13.956 1.00 91.19 105 LEU A N 1
ATOM 793 C CA . LEU A 1 105 ? 7.910 -3.344 12.737 1.00 91.19 105 LEU A CA 1
ATOM 794 C C . LEU A 1 105 ? 8.182 -2.309 11.640 1.00 91.19 105 LEU A C 1
ATOM 796 O O . LEU A 1 105 ? 9.228 -2.358 10.991 1.00 91.19 105 LEU A O 1
ATOM 800 N N . LEU A 1 106 ? 7.277 -1.345 11.451 1.00 88.56 106 LEU A N 1
ATOM 801 C CA . LEU A 1 106 ? 7.467 -0.272 10.479 1.00 88.56 106 LEU A CA 1
ATOM 802 C C . LEU A 1 106 ? 8.669 0.606 10.845 1.00 88.56 106 LEU A C 1
ATOM 804 O O . LEU A 1 106 ? 9.495 0.899 9.981 1.00 88.56 106 LEU A O 1
ATOM 808 N N . ALA A 1 107 ? 8.805 0.992 12.115 1.00 90.31 107 ALA A N 1
ATOM 809 C CA . ALA A 1 107 ? 9.941 1.776 12.586 1.00 90.31 107 ALA A CA 1
ATOM 810 C C . ALA A 1 107 ? 11.270 1.041 12.350 1.00 90.31 107 ALA A C 1
ATOM 812 O O . ALA A 1 107 ? 12.225 1.648 11.863 1.00 90.31 107 ALA A O 1
ATOM 813 N N . MET A 1 108 ? 11.319 -0.268 12.620 1.00 92.62 108 MET A N 1
ATOM 814 C CA . MET A 1 108 ? 12.495 -1.099 12.352 1.00 92.62 108 MET A CA 1
ATOM 815 C C . MET A 1 108 ? 12.849 -1.140 10.861 1.00 92.62 108 MET A C 1
ATOM 817 O O . MET A 1 108 ? 14.023 -1.022 10.507 1.00 92.62 108 MET A O 1
ATOM 821 N N . VAL A 1 109 ? 11.855 -1.282 9.977 1.00 89.25 109 VAL A N 1
ATOM 822 C CA . VAL A 1 109 ? 12.078 -1.285 8.522 1.00 89.25 109 VAL A CA 1
ATOM 823 C C . VAL A 1 109 ? 12.609 0.066 8.046 1.00 89.25 109 VAL A C 1
ATOM 825 O O . VAL A 1 109 ? 13.596 0.101 7.316 1.00 89.25 109 VAL A O 1
ATOM 828 N N . LEU A 1 110 ? 12.017 1.176 8.495 1.00 84.88 110 LEU A N 1
ATOM 829 C CA . LEU A 1 110 ? 12.470 2.519 8.119 1.00 84.88 110 LEU A CA 1
ATOM 830 C C . LEU A 1 110 ? 13.912 2.784 8.573 1.00 84.88 110 LEU A C 1
ATOM 832 O O . LEU A 1 110 ? 14.713 3.304 7.799 1.00 84.88 110 LEU A O 1
ATOM 836 N N . GLN A 1 111 ? 14.271 2.371 9.791 1.00 86.19 111 GLN A N 1
ATOM 837 C CA . GLN A 1 111 ? 15.648 2.467 10.291 1.00 86.19 111 GLN A CA 1
ATOM 838 C C . GLN A 1 111 ? 16.627 1.609 9.478 1.00 86.19 111 GLN A C 1
ATOM 840 O O . GLN A 1 111 ? 17.754 2.030 9.216 1.00 86.19 111 GLN A O 1
ATOM 845 N N . ALA A 1 112 ? 16.216 0.407 9.068 1.00 83.62 112 ALA A N 1
ATOM 846 C CA . ALA A 1 112 ? 17.047 -0.470 8.251 1.00 83.62 112 ALA A CA 1
ATOM 847 C C . ALA A 1 112 ? 17.288 0.098 6.841 1.00 83.62 112 ALA A C 1
ATOM 849 O O . ALA A 1 112 ? 18.402 -0.011 6.321 1.00 83.62 112 ALA A O 1
ATOM 850 N N . GLU A 1 113 ? 16.276 0.716 6.230 1.00 80.44 113 GLU A N 1
ATOM 851 C CA . GLU A 1 113 ? 16.399 1.363 4.919 1.00 80.44 113 GLU A CA 1
ATOM 852 C C . GLU A 1 113 ? 17.291 2.614 4.978 1.00 80.44 113 GLU A C 1
ATOM 854 O O . GLU A 1 113 ? 18.167 2.777 4.127 1.00 80.44 113 GLU A O 1
ATOM 859 N N . ASP A 1 114 ? 17.172 3.437 6.023 1.00 78.94 114 ASP A N 1
ATOM 860 C CA . ASP A 1 114 ? 18.044 4.605 6.231 1.00 78.94 114 ASP A CA 1
ATOM 861 C C . ASP A 1 114 ? 19.520 4.202 6.428 1.00 78.94 114 ASP A C 1
ATOM 863 O O . ASP A 1 114 ? 20.445 4.756 5.818 1.00 78.94 114 ASP A O 1
ATOM 867 N N . ALA A 1 115 ? 19.758 3.136 7.201 1.00 74.44 115 ALA A N 1
ATOM 868 C CA . ALA A 1 115 ? 21.093 2.568 7.367 1.00 74.44 115 ALA A CA 1
ATOM 869 C C . ALA A 1 115 ? 21.679 2.063 6.034 1.00 74.44 115 ALA A C 1
ATOM 871 O O . ALA A 1 115 ? 22.866 2.258 5.760 1.00 74.44 115 ALA A O 1
ATOM 872 N N . ARG A 1 116 ? 20.862 1.439 5.175 1.00 69.38 116 ARG A N 1
ATOM 873 C CA . ARG A 1 116 ? 21.281 0.991 3.836 1.00 69.38 116 ARG A CA 1
ATOM 874 C C . ARG A 1 116 ? 21.617 2.156 2.912 1.00 69.38 116 ARG A C 1
ATOM 876 O O . ARG A 1 116 ? 22.635 2.082 2.221 1.00 69.38 116 ARG A O 1
ATOM 883 N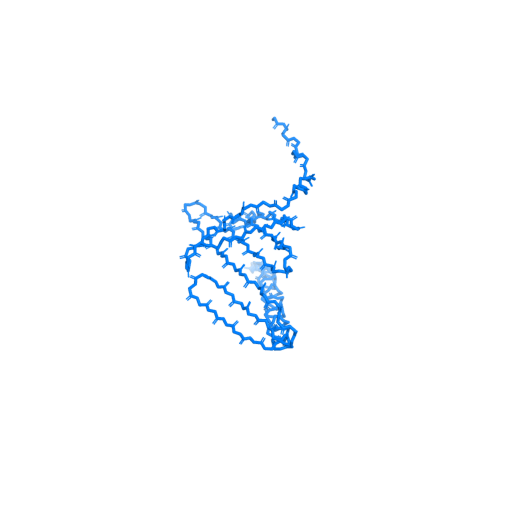 N . ALA A 1 117 ? 20.813 3.218 2.920 1.00 68.06 117 ALA A N 1
ATOM 884 C CA . ALA A 1 117 ? 21.076 4.426 2.143 1.00 68.06 117 ALA A CA 1
ATOM 885 C C . ALA A 1 117 ? 22.424 5.054 2.537 1.00 68.06 117 ALA A C 1
ATOM 887 O O . ALA A 1 117 ? 23.272 5.296 1.676 1.00 68.06 117 ALA A O 1
ATOM 888 N N . THR A 1 118 ? 22.681 5.178 3.843 1.00 62.34 118 THR A N 1
ATOM 889 C CA . THR A 1 118 ? 23.941 5.715 4.384 1.00 62.34 118 THR A CA 1
ATOM 890 C C . THR A 1 118 ? 25.165 4.887 3.960 1.00 62.34 118 THR A C 1
ATOM 892 O O . THR A 1 118 ? 26.209 5.432 3.594 1.00 62.34 118 THR A O 1
ATOM 895 N N . ILE A 1 119 ? 25.057 3.552 3.972 1.00 59.44 119 ILE A N 1
ATOM 896 C CA . ILE A 1 119 ? 26.143 2.657 3.533 1.00 59.44 119 ILE A CA 1
ATOM 897 C C . ILE A 1 119 ? 26.392 2.785 2.021 1.00 59.44 119 ILE A C 1
ATOM 899 O O . ILE A 1 119 ? 27.548 2.786 1.588 1.00 59.44 119 ILE A O 1
ATOM 903 N N . GLY A 1 120 ? 25.329 2.915 1.220 1.00 56.22 120 GLY A N 1
ATOM 904 C CA . GLY A 1 120 ? 25.419 3.125 -0.227 1.00 56.22 120 GLY A CA 1
ATOM 905 C C . GLY A 1 120 ? 26.163 4.412 -0.598 1.00 56.22 120 GLY A C 1
ATOM 906 O O . GLY A 1 120 ? 27.013 4.391 -1.490 1.00 56.22 120 GLY A O 1
ATOM 907 N N . GLU A 1 121 ? 25.920 5.504 0.133 1.00 52.03 121 GLU A N 1
ATOM 908 C CA . GLU A 1 121 ? 26.635 6.774 -0.050 1.00 52.03 121 GLU A CA 1
ATOM 909 C C . GLU A 1 121 ? 28.125 6.667 0.315 1.00 52.03 121 GLU A C 1
ATOM 911 O O . GLU A 1 121 ? 28.983 7.166 -0.415 1.00 52.03 121 GLU A O 1
ATOM 916 N N . HIS A 1 122 ? 28.470 5.954 1.393 1.00 49.91 122 HIS A N 1
ATOM 917 C CA . HIS A 1 122 ? 29.865 5.809 1.831 1.00 49.91 122 HIS A CA 1
ATOM 918 C C . HIS A 1 122 ? 30.729 4.958 0.881 1.00 49.91 122 HIS A C 1
ATOM 920 O O . HIS A 1 122 ? 31.940 5.161 0.791 1.00 49.91 122 HIS A O 1
ATOM 926 N N . LEU A 1 123 ? 30.128 4.023 0.138 1.00 47.47 123 LEU A N 1
ATOM 927 C CA . LEU A 1 123 ? 30.821 3.219 -0.877 1.00 47.47 123 LEU A CA 1
ATOM 928 C C . LEU A 1 123 ? 31.123 3.999 -2.168 1.00 47.47 123 LEU A C 1
ATOM 930 O O . LEU A 1 123 ? 32.089 3.661 -2.854 1.00 47.47 123 LEU A O 1
ATOM 934 N N . MET A 1 124 ? 30.357 5.052 -2.482 1.00 47.41 124 MET A N 1
ATOM 935 C CA . MET A 1 124 ? 30.631 5.934 -3.629 1.00 47.41 124 MET A CA 1
ATOM 936 C C . MET A 1 124 ? 31.774 6.931 -3.374 1.00 47.41 124 MET A C 1
ATOM 938 O O . MET A 1 124 ? 32.347 7.457 -4.327 1.00 47.41 124 MET A O 1
ATOM 942 N N . VAL A 1 125 ? 32.172 7.150 -2.116 1.00 50.44 125 VAL A N 1
ATOM 943 C CA . VAL A 1 125 ? 33.310 8.010 -1.744 1.00 50.44 125 VAL A CA 1
ATOM 944 C C . VAL A 1 125 ? 34.571 7.164 -1.537 1.00 50.44 125 VAL A C 1
ATOM 946 O O . VAL A 1 125 ? 35.167 7.125 -0.464 1.00 50.44 125 VAL A O 1
ATOM 949 N N . ARG A 1 126 ? 35.018 6.464 -2.581 1.00 44.03 126 ARG A N 1
ATOM 950 C CA . ARG A 1 126 ? 36.421 6.036 -2.674 1.00 44.03 126 ARG A CA 1
ATOM 951 C C . ARG A 1 126 ? 37.084 6.845 -3.783 1.00 44.03 126 ARG A C 1
ATOM 953 O O . ARG A 1 126 ? 36.818 6.565 -4.950 1.00 44.03 126 ARG A O 1
ATOM 960 N N . PRO A 1 127 ? 37.909 7.860 -3.463 1.00 46.50 127 PRO A N 1
ATOM 961 C CA . PRO A 1 127 ? 38.672 8.540 -4.495 1.00 46.50 127 PRO A CA 1
ATOM 962 C C . PRO A 1 127 ? 39.611 7.516 -5.137 1.00 46.50 127 PRO A C 1
ATOM 964 O O . PRO A 1 127 ? 40.274 6.749 -4.437 1.00 46.50 127 PRO A O 1
ATOM 967 N N . ALA A 1 128 ? 39.636 7.488 -6.469 1.00 48.94 128 ALA A N 1
ATOM 968 C CA . ALA A 1 128 ? 40.672 6.798 -7.217 1.00 48.94 128 ALA A CA 1
ATOM 969 C C . ALA A 1 128 ? 42.017 7.426 -6.826 1.00 48.94 128 ALA A C 1
ATOM 971 O O . ALA A 1 128 ? 42.354 8.522 -7.271 1.00 48.94 128 ALA A O 1
ATOM 972 N N . VAL A 1 129 ? 42.746 6.769 -5.926 1.00 49.44 129 VAL A N 1
ATOM 973 C CA . VAL A 1 129 ? 44.144 7.096 -5.667 1.00 49.44 129 VAL A CA 1
ATOM 974 C C . VAL A 1 129 ? 44.915 6.514 -6.847 1.00 49.44 129 VAL A C 1
ATOM 976 O O . VAL A 1 129 ? 45.149 5.311 -6.905 1.00 49.44 129 VAL A O 1
ATOM 979 N N . ASN A 1 130 ? 45.225 7.360 -7.828 1.00 49.75 130 ASN A N 1
ATOM 980 C CA . ASN A 1 130 ? 46.272 7.055 -8.794 1.00 49.75 130 ASN A CA 1
ATOM 981 C C . ASN A 1 130 ? 47.605 7.179 -8.047 1.00 49.75 130 ASN A C 1
ATOM 983 O O . ASN A 1 130 ? 47.979 8.281 -7.644 1.00 49.75 130 ASN A O 1
ATOM 987 N N . GLU A 1 131 ? 48.271 6.052 -7.815 1.00 43.66 131 GLU A N 1
ATOM 988 C CA . GLU A 1 131 ? 49.684 6.024 -7.439 1.00 43.66 131 GLU A CA 1
ATOM 989 C C . GLU A 1 131 ? 50.504 6.045 -8.740 1.00 43.66 131 GLU A C 1
ATOM 991 O O . GLU A 1 131 ? 50.472 5.074 -9.498 1.00 43.66 131 GLU A O 1
ATOM 996 N N . ASP A 1 132 ? 51.168 7.177 -9.004 1.00 46.19 132 ASP A N 1
ATOM 997 C CA . ASP A 1 132 ? 52.286 7.309 -9.955 1.00 46.19 132 ASP A CA 1
ATOM 998 C C . ASP A 1 132 ? 53.623 7.071 -9.229 1.00 46.19 132 ASP A C 1
ATOM 1000 O O . ASP A 1 132 ? 53.765 7.555 -8.077 1.00 46.19 132 ASP A O 1
#

Sequence (132 aa):
MNRTPQNMDQNIGPRPISLPNDFGDAIGLTGTLVAEDIHFSTATGLLTVEKLYRSAEGKVAYGIIAASGDSRERRAYVLDEQGETVLADNGSYTVELPVNDMFELLAMVLQAEDARATIGEHLMVRPAVNED

Secondary structure (DSSP, 8-state):
---PPP-------SEEEEE--SSSSPEEEEEEEEEEEEEE-TTT--EEEEEEEEETTS-EEEEEEEEETTEEEEEEEEEEEETTEEEEE-SS-EEEEEHHHHHHHHHHHHHHHHHHHHHHHHHH--------